Protein AF-A0A843G1B4-F1 (afdb_monomer)

Solvent-accessible surface area (backbone atoms only — not comparable to full-atom values): 6677 Å² total; p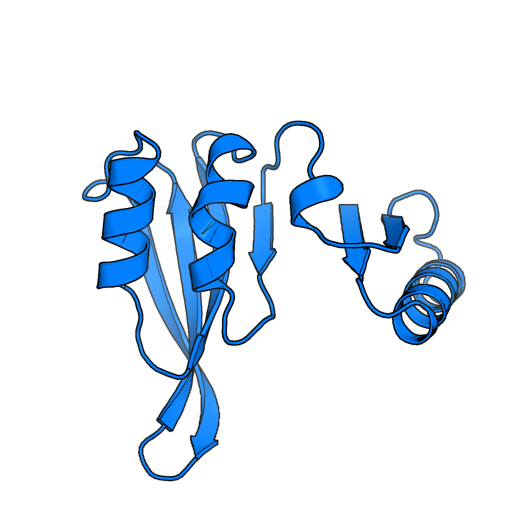er-residue (Å²): 85,84,46,66,28,64,49,64,69,60,32,53,50,51,53,52,49,29,52,78,69,73,39,47,95,54,45,52,75,44,73,34,56,55,83,80,62,72,75,72,76,36,64,63,48,79,33,87,39,64,67,30,74,79,47,42,77,63,48,55,83,25,48,40,76,65,12,36,39,40,41,22,25,70,39,91,51,68,67,60,51,34,50,48,31,44,77,70,72,43,59,44,84,67,35,50,73,48,80,43,81,76,47,83,69,51,92,99,35,34,31,26,37,36,40,34,38,40,85

pLDDT: mean 97.25, std 1.51, range [91.0, 98.69]

Mean predicted aligned error: 2.46 Å

Nearest PDB structures (foldseek):
  3ay0-assembly1_A  TM=8.823E-01  e=1.007E-07  Methanocaldococcus jannaschii
  2yx1-assembly3_A-2  TM=8.825E-01  e=1.572E-07  Methanocaldococcus jannaschii
  2zzm-assembly1_A  TM=8.564E-01  e=8.223E-07  Methanocaldococcus jannaschii
  5hek-assembly3_D  TM=5.920E-01  e=4.155E-03  Helicobacter pylori 26695
  5hek-assembly3_B  TM=4.260E-01  e=2.497E-03  Helicobacter pylori 26695

Radius of gyration: 15.15 Å; Cα contacts (8 Å, |Δi|>4): 211; chains: 1; bounding box: 33×31×40 Å

Secondary structure (DSSP, 8-state):
-EEEESSHHHHHHHHHHHHHTT-TTT-EEEES-HHHH--S-EEEEEE-STBGGGGHHHHGGGEEEEEEEEEEEES--HHHHHHHHHHTTS-TTT-EEEEEEEEEEETTEEEEEEEEE--

Structure (mmCIF, N/CA/C/O backbone):
data_AF-A0A843G1B4-F1
#
_entry.id   AF-A0A843G1B4-F1
#
loop_
_atom_site.group_PDB
_atom_site.id
_atom_site.type_symbol
_atom_site.label_atom_id
_atom_site.label_alt_id
_atom_site.label_comp_id
_atom_site.label_asym_id
_atom_site.label_entity_id
_atom_site.label_seq_id
_atom_site.pdbx_PDB_ins_code
_atom_site.Cartn_x
_atom_site.Cartn_y
_atom_site.Cartn_z
_atom_site.occupancy
_atom_site.B_iso_or_equiv
_atom_site.auth_seq_id
_atom_site.auth_comp_id
_atom_site.auth_asym_id
_atom_site.auth_atom_id
_atom_site.pdbx_PDB_model_num
ATOM 1 N N . VAL A 1 1 ? -9.501 6.691 9.335 1.00 96.38 1 VAL A N 1
ATOM 2 C CA . VAL A 1 1 ? -8.710 5.672 8.609 1.00 96.38 1 VAL A CA 1
ATOM 3 C C . VAL A 1 1 ? -9.698 4.671 8.073 1.00 96.38 1 VAL A C 1
ATOM 5 O O . VAL A 1 1 ? -10.479 4.178 8.870 1.00 96.38 1 VAL A O 1
ATOM 8 N N . HIS A 1 2 ? -9.706 4.442 6.766 1.00 98.12 2 HIS A N 1
ATOM 9 C CA . HIS A 1 2 ? -10.521 3.396 6.161 1.00 98.12 2 HIS A CA 1
ATOM 10 C C . HIS A 1 2 ? -9.632 2.157 6.000 1.00 98.12 2 HIS A C 1
ATOM 12 O O . HIS A 1 2 ? -8.601 2.237 5.333 1.00 98.12 2 HIS A O 1
ATOM 18 N N . ALA A 1 3 ? -9.957 1.075 6.703 1.00 98.25 3 ALA A N 1
ATOM 19 C CA . ALA A 1 3 ? -9.160 -0.142 6.771 1.00 98.25 3 ALA A CA 1
ATOM 20 C C . ALA A 1 3 ? -9.963 -1.309 6.186 1.00 98.25 3 ALA A C 1
ATOM 22 O O . ALA A 1 3 ? -10.986 -1.692 6.741 1.00 98.25 3 ALA A O 1
ATOM 23 N N . MET A 1 4 ? -9.493 -1.855 5.067 1.00 98.12 4 MET A N 1
ATOM 24 C CA . MET A 1 4 ? -10.181 -2.894 4.299 1.00 98.12 4 MET A CA 1
ATOM 25 C C . MET A 1 4 ? -9.416 -4.213 4.420 1.00 98.12 4 MET A C 1
ATOM 27 O O . MET A 1 4 ? -8.196 -4.232 4.254 1.00 98.12 4 MET A O 1
ATOM 31 N N . GLU A 1 5 ? -10.117 -5.303 4.719 1.00 98.19 5 GLU A N 1
ATOM 32 C CA . GLU A 1 5 ? -9.531 -6.638 4.870 1.00 98.19 5 GLU A CA 1
ATOM 33 C C . GLU A 1 5 ? -10.462 -7.696 4.265 1.00 98.19 5 GLU A C 1
ATOM 35 O O . GLU A 1 5 ? -11.614 -7.832 4.672 1.00 98.19 5 GLU A O 1
ATOM 40 N N . ILE A 1 6 ? -9.956 -8.467 3.301 1.00 97.88 6 ILE A N 1
ATOM 41 C CA . ILE A 1 6 ? -10.750 -9.457 2.562 1.00 97.88 6 ILE A CA 1
ATOM 42 C C . ILE A 1 6 ? -11.013 -10.723 3.383 1.00 97.88 6 ILE A C 1
ATOM 44 O O . ILE A 1 6 ? -12.034 -11.389 3.209 1.00 97.88 6 ILE A O 1
ATOM 48 N N . ASN A 1 7 ? -10.103 -11.077 4.293 1.00 98.25 7 ASN A N 1
ATOM 49 C CA . ASN A 1 7 ? -10.246 -12.245 5.142 1.00 98.25 7 ASN A CA 1
ATOM 50 C C . ASN A 1 7 ? -11.139 -11.925 6.358 1.00 98.25 7 ASN A C 1
ATOM 52 O O . ASN A 1 7 ? -10.747 -11.140 7.224 1.00 98.25 7 ASN A O 1
ATOM 56 N N . PRO A 1 8 ? -12.297 -12.589 6.518 1.00 98.00 8 PRO A N 1
ATOM 57 C CA . PRO A 1 8 ? -13.243 -12.255 7.582 1.00 98.00 8 PRO A CA 1
ATOM 58 C C . PRO A 1 8 ? -12.701 -12.508 8.993 1.00 98.00 8 PRO A C 1
ATOM 60 O O . PRO A 1 8 ? -13.064 -11.800 9.933 1.00 98.00 8 PRO A O 1
ATOM 63 N N . ILE A 1 9 ? -11.801 -13.482 9.159 1.00 98.56 9 ILE A N 1
ATOM 64 C CA . ILE A 1 9 ? -11.165 -13.757 10.451 1.00 98.56 9 ILE A CA 1
ATOM 65 C C . ILE A 1 9 ? -10.194 -12.620 10.797 1.00 98.56 9 ILE A C 1
ATOM 67 O O . ILE A 1 9 ? -10.258 -12.072 11.898 1.00 98.56 9 ILE A O 1
ATOM 71 N N . SER A 1 10 ? -9.336 -12.224 9.852 1.00 98.44 10 SER A N 1
ATOM 72 C CA . SER A 1 10 ? -8.431 -11.080 10.013 1.00 98.44 10 SER A CA 1
ATOM 73 C C . SER A 1 10 ? -9.196 -9.780 10.262 1.00 98.44 10 SER A C 1
ATOM 75 O O . SER A 1 10 ? -8.806 -9.011 11.139 1.00 98.44 10 SER A O 1
ATOM 77 N N . CYS A 1 11 ? -10.323 -9.561 9.578 1.00 98.44 11 CYS A N 1
ATOM 78 C CA . CYS A 1 11 ? -11.165 -8.388 9.802 1.00 98.44 11 CYS A CA 1
ATOM 79 C C . CYS A 1 11 ? -11.745 -8.369 11.228 1.00 98.44 11 CYS A C 1
ATOM 81 O O . CYS A 1 11 ? -11.770 -7.323 11.877 1.00 98.44 11 CYS A O 1
ATOM 83 N N . GLY A 1 12 ? -12.143 -9.526 11.768 1.00 98.44 12 GLY A N 1
ATOM 84 C CA . GLY A 1 12 ? -12.546 -9.634 13.173 1.00 98.44 12 GLY A CA 1
ATOM 85 C C . GLY A 1 12 ? -11.433 -9.201 14.138 1.00 98.44 12 GLY A C 1
ATOM 86 O O . GLY A 1 12 ? -11.685 -8.478 15.106 1.00 98.44 12 GLY A O 1
ATOM 87 N N . TYR A 1 13 ? -10.182 -9.575 13.852 1.00 98.69 13 TYR A N 1
ATOM 88 C CA . TYR A 1 13 ? -9.031 -9.110 14.628 1.00 98.69 13 TYR A CA 1
ATOM 89 C C . TYR A 1 13 ? -8.732 -7.622 14.427 1.00 98.69 13 TYR A C 1
ATOM 91 O O . TYR A 1 13 ? -8.363 -6.961 15.394 1.00 98.69 13 TYR A O 1
ATOM 99 N N . LEU A 1 14 ? -8.917 -7.074 13.225 1.00 98.50 14 LEU A N 1
ATOM 100 C CA . LEU A 1 14 ? -8.775 -5.642 12.949 1.00 98.50 14 LEU A CA 1
ATOM 101 C C . LEU A 1 14 ? -9.713 -4.808 13.833 1.00 98.50 14 LEU A C 1
ATOM 103 O O . LEU A 1 14 ? -9.250 -3.892 14.515 1.00 98.50 14 LEU A O 1
ATOM 107 N N . VAL A 1 15 ? -11.000 -5.166 13.881 1.00 98.44 15 VAL A N 1
ATOM 108 C CA . VAL A 1 15 ? -11.999 -4.490 14.728 1.00 98.44 15 VAL A CA 1
ATOM 109 C C . VAL A 1 15 ? -11.611 -4.593 16.202 1.00 98.44 15 VAL A C 1
ATOM 111 O O . VAL A 1 15 ? -11.492 -3.576 16.887 1.00 98.44 15 VAL A O 1
ATOM 114 N N . LYS A 1 16 ? -11.300 -5.806 16.676 1.00 98.50 16 LYS A N 1
ATOM 115 C CA . LYS A 1 16 ? -10.874 -6.035 18.064 1.00 98.50 16 LYS A CA 1
ATOM 116 C C . LYS A 1 16 ? -9.617 -5.240 18.425 1.00 98.50 16 LYS A C 1
ATOM 118 O O . LYS A 1 16 ? -9.510 -4.707 19.526 1.00 98.50 16 LYS A O 1
ATOM 123 N N . ASN A 1 17 ? -8.657 -5.138 17.512 1.00 98.62 17 ASN A N 1
ATOM 124 C CA . ASN A 1 17 ? -7.440 -4.364 17.732 1.00 98.62 17 ASN A CA 1
ATOM 125 C C . ASN A 1 17 ? -7.740 -2.865 17.819 1.00 98.62 17 ASN A C 1
ATOM 127 O O . ASN A 1 17 ? -7.157 -2.189 18.667 1.00 98.62 17 ASN A O 1
ATOM 131 N N . ALA A 1 18 ? -8.652 -2.341 16.997 1.00 98.50 18 ALA A N 1
ATOM 132 C CA . ALA A 1 18 ? -9.069 -0.943 17.080 1.00 98.50 18 ALA A CA 1
ATOM 133 C C . ALA A 1 18 ? -9.738 -0.624 18.430 1.00 98.50 18 ALA A C 1
ATOM 135 O O . ALA A 1 18 ? -9.461 0.424 19.018 1.00 98.50 18 ALA A O 1
ATOM 136 N N . GLU A 1 19 ? -10.558 -1.540 18.952 1.00 98.31 19 GLU A N 1
ATOM 137 C CA . GLU A 1 19 ? -11.171 -1.432 20.282 1.00 98.31 19 GLU A CA 1
ATOM 138 C C . GLU A 1 19 ? -10.127 -1.464 21.403 1.00 98.31 19 GLU A C 1
ATOM 140 O O . GLU A 1 19 ? -10.094 -0.562 22.239 1.00 98.31 19 GLU A O 1
ATOM 145 N N . LEU A 1 20 ? -9.233 -2.459 21.395 1.00 98.56 20 LEU A N 1
ATOM 146 C CA . LEU A 1 20 ? -8.191 -2.617 22.417 1.00 98.56 20 LEU A CA 1
ATOM 147 C C . LEU A 1 20 ? -7.221 -1.429 22.468 1.00 98.56 20 LEU A C 1
ATOM 149 O O . LEU A 1 20 ? -6.687 -1.124 23.532 1.00 98.56 20 LEU A O 1
ATOM 153 N N . ASN A 1 21 ? -7.007 -0.750 21.339 1.00 98.50 21 ASN A N 1
ATOM 154 C CA . ASN A 1 21 ? -6.176 0.453 21.261 1.00 98.50 21 ASN A CA 1
ATOM 155 C C . ASN A 1 21 ? -6.961 1.760 21.486 1.00 98.50 21 ASN A C 1
ATOM 157 O O . ASN A 1 21 ? -6.368 2.836 21.431 1.00 98.50 21 ASN A O 1
ATOM 161 N N . GLY A 1 22 ? -8.278 1.706 21.719 1.00 98.19 22 GLY A N 1
ATOM 162 C CA . GLY A 1 22 ? -9.102 2.896 21.960 1.00 98.19 22 GLY A CA 1
ATOM 163 C C . GLY A 1 22 ? -9.251 3.822 20.746 1.00 98.19 22 GLY A C 1
ATOM 164 O O . GLY A 1 22 ? -9.462 5.022 20.908 1.00 98.19 22 GLY A O 1
ATOM 165 N N . VAL A 1 23 ? -9.127 3.289 19.525 1.00 98.38 23 VAL A N 1
ATOM 166 C CA . VAL A 1 23 ? -9.181 4.057 18.263 1.00 98.38 23 VAL A CA 1
ATOM 167 C C . VAL A 1 23 ? -10.364 3.682 17.369 1.00 98.38 23 VAL A C 1
ATOM 169 O O . VAL A 1 23 ? -10.430 4.134 16.227 1.00 98.38 23 VAL A O 1
ATOM 172 N N . SER A 1 24 ? -11.318 2.899 17.873 1.00 97.50 24 SER A N 1
ATOM 173 C CA . SER A 1 24 ? -12.505 2.455 17.125 1.00 97.50 24 SER A CA 1
ATOM 174 C C . SER A 1 24 ? -13.319 3.607 16.521 1.00 97.50 24 SER A C 1
ATOM 176 O O . SER A 1 24 ? -13.851 3.470 15.430 1.00 97.50 24 SER A O 1
ATOM 178 N N . CYS A 1 25 ? -13.346 4.788 17.147 1.00 97.44 25 CYS A N 1
ATOM 179 C CA . CYS A 1 25 ? -14.017 5.970 16.590 1.00 97.44 25 CYS A CA 1
ATOM 180 C C . CYS A 1 25 ? -13.274 6.640 15.415 1.00 97.44 25 CYS A C 1
ATOM 182 O O . CYS A 1 25 ? -13.800 7.567 14.802 1.00 97.44 25 CYS A O 1
ATOM 184 N N . ARG A 1 26 ? -12.039 6.219 15.114 1.00 97.62 26 ARG A N 1
ATOM 185 C CA . ARG A 1 26 ? -11.177 6.787 14.059 1.00 97.62 26 ARG A CA 1
ATOM 186 C C . ARG A 1 26 ? -10.851 5.786 12.950 1.00 97.62 26 AR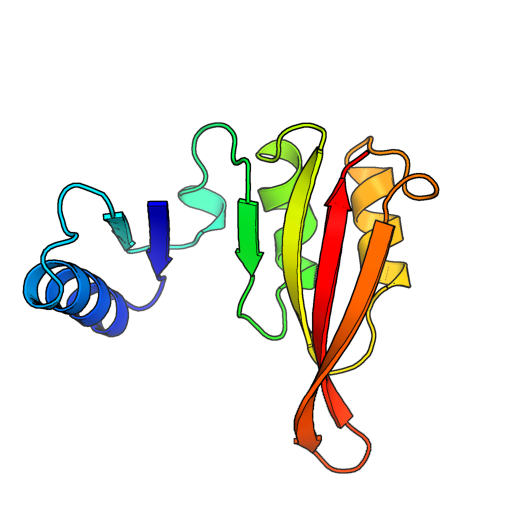G A C 1
ATOM 188 O O . ARG A 1 26 ? -10.240 6.181 11.948 1.00 97.62 26 ARG A O 1
ATOM 195 N N . VAL A 1 27 ? -11.222 4.521 13.129 1.00 97.88 27 VAL A N 1
ATOM 196 C CA . VAL A 1 27 ? -10.989 3.426 12.186 1.00 97.88 27 VAL A CA 1
ATOM 197 C C . VAL A 1 27 ? -12.343 2.926 11.692 1.00 97.88 27 VAL A C 1
ATOM 199 O O . VAL A 1 27 ? -13.103 2.352 12.460 1.00 97.88 27 VAL A O 1
ATOM 202 N N . ASP A 1 28 ? -12.624 3.159 10.414 1.00 97.25 28 ASP A N 1
ATOM 203 C CA . ASP A 1 28 ? -13.725 2.532 9.684 1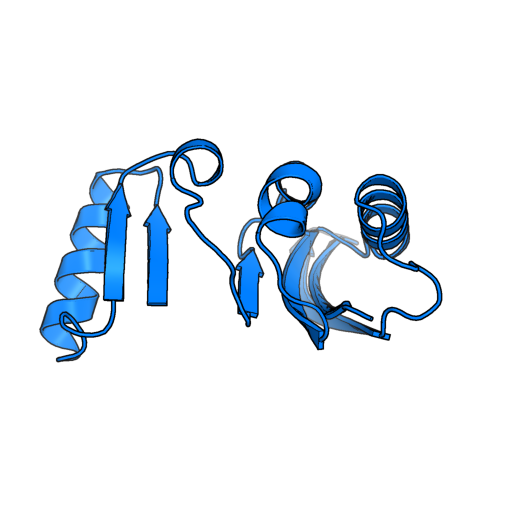.00 97.25 28 ASP A CA 1
ATOM 204 C C . ASP A 1 28 ? -13.176 1.227 9.100 1.00 97.25 28 ASP A C 1
ATOM 206 O O . ASP A 1 28 ? -12.328 1.273 8.206 1.00 97.25 28 ASP A O 1
ATOM 210 N N . ALA A 1 29 ? -13.533 0.089 9.697 1.00 97.75 29 ALA A N 1
ATOM 211 C CA . ALA A 1 29 ? -13.038 -1.226 9.299 1.00 97.75 29 ALA A CA 1
ATOM 212 C C . ALA A 1 29 ? -14.098 -1.948 8.459 1.00 97.75 29 ALA A C 1
ATOM 214 O O . ALA A 1 29 ? -15.199 -2.196 8.950 1.00 97.75 29 ALA A O 1
ATOM 215 N N . GLU A 1 30 ? -13.752 -2.321 7.229 1.00 97.94 30 GLU A N 1
ATOM 216 C CA . GLU A 1 30 ? -14.656 -2.992 6.294 1.00 97.94 30 GLU A CA 1
ATOM 217 C C . GLU A 1 30 ? -14.097 -4.349 5.853 1.00 97.94 30 GLU A C 1
ATOM 219 O O . GLU A 1 30 ? -12.920 -4.488 5.510 1.00 97.94 30 GLU A O 1
ATOM 224 N N . CYS A 1 31 ? -14.961 -5.366 5.878 1.00 98.38 31 CYS A N 1
ATOM 225 C CA . CYS A 1 31 ? -14.621 -6.723 5.467 1.00 98.38 31 CYS A CA 1
ATOM 226 C C . CYS A 1 31 ? -14.987 -6.923 3.996 1.00 98.38 31 CYS A C 1
ATOM 228 O O . CYS A 1 31 ? -16.171 -6.954 3.662 1.00 98.38 31 CYS A O 1
ATOM 230 N N . GLY A 1 32 ? -13.996 -7.112 3.130 1.00 98.00 32 GLY A N 1
ATOM 231 C CA . GLY A 1 32 ? -14.219 -7.319 1.702 1.00 98.00 32 GLY A CA 1
ATOM 232 C C . GLY A 1 32 ? -13.019 -6.943 0.845 1.00 98.00 32 GLY A C 1
ATOM 233 O O . GLY A 1 32 ? -11.944 -6.612 1.348 1.00 98.00 32 GLY A O 1
ATOM 234 N N . ASP A 1 33 ? -13.210 -7.035 -0.466 1.00 97.50 33 ASP A N 1
ATOM 235 C CA . ASP A 1 33 ? -12.201 -6.641 -1.440 1.00 97.50 33 ASP A CA 1
ATOM 236 C C . ASP A 1 33 ? -12.033 -5.119 -1.439 1.00 97.50 33 ASP A C 1
ATOM 238 O O . ASP A 1 33 ? -13.016 -4.386 -1.526 1.00 97.50 33 ASP A O 1
ATOM 242 N N . CYS A 1 34 ? -10.797 -4.622 -1.358 1.00 96.81 34 CYS A N 1
ATOM 243 C CA . CYS A 1 34 ? -10.568 -3.181 -1.353 1.00 96.81 34 CYS A CA 1
ATOM 244 C C . CYS A 1 34 ? -11.127 -2.509 -2.615 1.00 96.81 34 CYS A C 1
ATOM 246 O O . CYS A 1 34 ? -11.655 -1.408 -2.515 1.00 96.81 34 CYS A O 1
ATOM 248 N N . ARG A 1 35 ? -11.105 -3.184 -3.769 1.00 96.06 35 ARG A N 1
ATOM 249 C CA . ARG A 1 35 ? -11.577 -2.644 -5.055 1.00 96.06 35 ARG A CA 1
ATOM 250 C C . ARG A 1 35 ? -13.066 -2.295 -5.047 1.00 96.06 35 ARG A C 1
ATOM 252 O O . ARG A 1 35 ? -13.467 -1.326 -5.679 1.00 96.06 35 ARG A O 1
ATOM 259 N N . ASP A 1 36 ? -13.858 -3.031 -4.271 1.00 97.56 36 ASP A N 1
ATOM 260 C CA . ASP A 1 36 ? -15.299 -2.798 -4.125 1.00 97.56 36 ASP A CA 1
ATOM 261 C C . ASP A 1 36 ? -15.631 -1.810 -2.994 1.00 97.56 36 ASP A C 1
ATOM 263 O O . ASP A 1 36 ? -16.719 -1.233 -2.958 1.00 97.56 36 ASP A O 1
ATOM 267 N N . LEU A 1 37 ? -14.707 -1.631 -2.046 1.00 97.88 37 LEU A N 1
ATOM 268 C CA . LEU A 1 37 ? -14.921 -0.857 -0.821 1.00 97.88 37 LEU A CA 1
ATOM 269 C C . LEU A 1 37 ? -14.384 0.576 -0.908 1.00 97.88 37 LEU A C 1
ATOM 271 O O . LEU A 1 37 ? -14.790 1.436 -0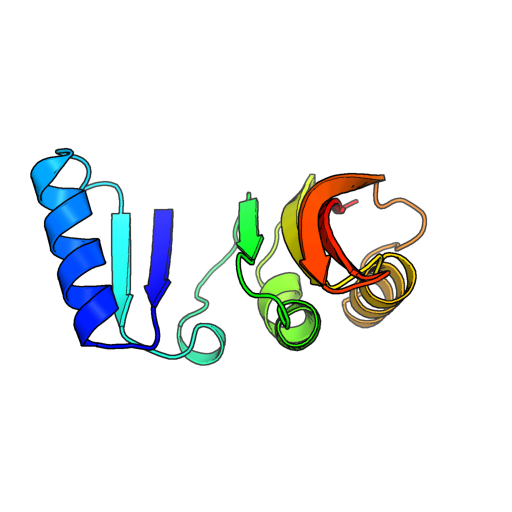.122 1.00 97.88 37 LEU A O 1
ATOM 275 N N . LEU A 1 38 ? -13.480 0.864 -1.849 1.00 97.50 38 LEU A N 1
ATOM 276 C CA . LEU A 1 38 ? -12.932 2.204 -2.051 1.00 97.50 38 LEU A CA 1
ATOM 277 C C . LEU A 1 38 ? -14.054 3.237 -2.223 1.00 97.50 38 LEU A C 1
ATOM 279 O O . LEU A 1 38 ? -14.841 3.219 -3.167 1.00 97.50 38 LEU A O 1
ATOM 283 N N . LYS A 1 39 ? -14.100 4.195 -1.296 1.00 94.94 39 LYS A N 1
ATOM 284 C CA . LYS A 1 39 ? -15.112 5.253 -1.270 1.00 94.94 39 LYS A CA 1
ATOM 285 C C . LYS A 1 39 ? -14.479 6.589 -0.900 1.00 94.94 39 LYS A C 1
ATOM 287 O O . LYS A 1 39 ? -13.839 6.737 0.142 1.00 94.94 39 LYS A O 1
ATOM 292 N N . GLY A 1 40 ? -14.674 7.582 -1.764 1.00 93.75 40 GLY A N 1
ATOM 293 C CA . GLY A 1 40 ? -14.173 8.944 -1.566 1.00 93.75 40 GLY A CA 1
ATOM 294 C C . GLY A 1 40 ? -12.711 9.141 -1.973 1.00 93.75 40 GLY A C 1
ATOM 295 O O . GLY A 1 40 ? -12.196 8.422 -2.824 1.00 93.75 40 GLY A O 1
ATOM 296 N N . LYS A 1 41 ? -12.074 10.169 -1.397 1.00 97.19 41 LYS A N 1
ATOM 297 C CA . LYS A 1 41 ? -10.709 10.596 -1.726 1.00 97.19 41 LYS A CA 1
ATOM 298 C C . LYS A 1 41 ? -9.767 10.488 -0.523 1.00 97.19 41 LYS A C 1
ATOM 300 O O . LYS A 1 41 ? -10.108 10.983 0.551 1.00 97.19 41 LYS A O 1
ATOM 305 N N . TYR A 1 42 ? -8.573 9.933 -0.715 1.00 98.25 42 TYR A N 1
ATOM 306 C CA . TYR A 1 42 ? -7.573 9.691 0.325 1.00 98.25 42 TYR A CA 1
ATOM 307 C C . TYR A 1 42 ? -6.348 10.596 0.178 1.00 98.25 42 TYR A C 1
ATOM 309 O O . TYR A 1 42 ? -5.853 10.844 -0.920 1.00 98.25 42 TYR A O 1
ATOM 317 N N . ASP A 1 43 ? -5.844 11.066 1.317 1.00 98.44 43 ASP A N 1
ATOM 318 C 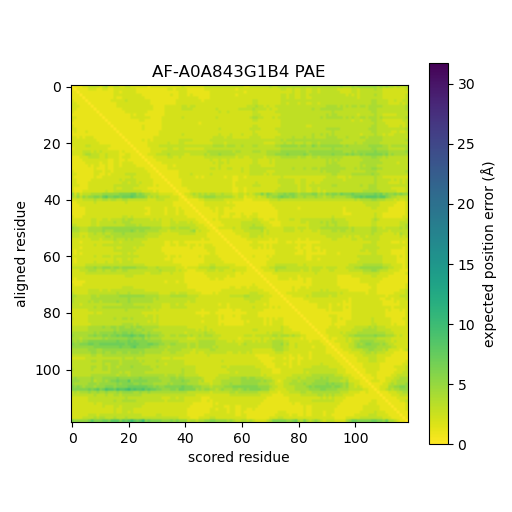CA . ASP A 1 43 ? -4.579 11.803 1.415 1.00 98.44 43 ASP A CA 1
ATOM 319 C C . ASP A 1 43 ? -3.370 10.852 1.488 1.00 98.44 43 ASP A C 1
ATOM 321 O O . ASP A 1 43 ? -2.249 11.220 1.145 1.00 98.44 43 ASP A O 1
ATOM 325 N N . ARG A 1 44 ? -3.588 9.617 1.961 1.00 98.69 44 ARG A N 1
ATOM 326 C CA . ARG A 1 44 ? -2.549 8.596 2.119 1.00 98.69 44 ARG A CA 1
ATOM 327 C C . ARG A 1 44 ? -3.126 7.191 1.977 1.00 98.69 44 ARG A C 1
ATOM 329 O O . ARG A 1 44 ? -4.148 6.901 2.599 1.00 98.69 44 ARG A O 1
ATOM 336 N N . ALA A 1 45 ? -2.435 6.321 1.247 1.00 98.44 45 ALA A N 1
ATOM 337 C CA . ALA A 1 45 ? -2.783 4.912 1.089 1.00 98.44 45 ALA A CA 1
ATOM 338 C C . ALA A 1 45 ? -1.618 3.996 1.492 1.00 98.44 45 ALA A C 1
ATOM 340 O O . ALA A 1 45 ? -0.462 4.254 1.160 1.00 98.44 45 ALA A O 1
ATOM 341 N N . PHE A 1 46 ? -1.935 2.908 2.197 1.00 98.50 46 PHE A N 1
ATOM 342 C CA . PHE A 1 46 ? -0.990 1.842 2.528 1.00 98.50 46 PHE A CA 1
ATOM 343 C C . PHE A 1 46 ? -1.368 0.589 1.753 1.00 98.50 46 PHE A C 1
ATOM 345 O O . PHE A 1 46 ? -2.411 -0.005 2.011 1.00 98.50 46 PHE A O 1
ATOM 352 N N . MET A 1 47 ? -0.512 0.172 0.827 1.00 97.88 47 MET A N 1
ATOM 353 C CA . MET A 1 47 ? -0.743 -1.000 -0.007 1.00 97.88 47 MET A CA 1
ATOM 354 C C . MET A 1 47 ? 0.224 -2.105 0.416 1.00 97.88 47 MET A C 1
ATOM 356 O O . MET A 1 47 ? 1.191 -2.420 -0.270 1.00 97.88 47 MET A O 1
ATOM 360 N N . GLY A 1 48 ? -0.021 -2.666 1.603 1.00 96.75 48 GLY A N 1
ATOM 361 C CA . GLY A 1 48 ? 0.862 -3.619 2.290 1.00 96.75 48 GLY A CA 1
ATOM 362 C C . GLY A 1 48 ? 0.880 -5.045 1.723 1.00 96.75 48 GLY A C 1
ATOM 363 O O . GLY A 1 48 ? 1.246 -5.970 2.447 1.00 96.75 48 GLY A O 1
ATOM 364 N N . HIS A 1 49 ? 0.475 -5.237 0.468 1.00 96.19 49 HIS A N 1
ATOM 365 C CA . HIS A 1 49 ? 0.416 -6.531 -0.212 1.00 96.19 49 HIS A CA 1
ATOM 366 C C . HIS A 1 49 ? 1.533 -6.641 -1.254 1.00 96.19 49 HIS A C 1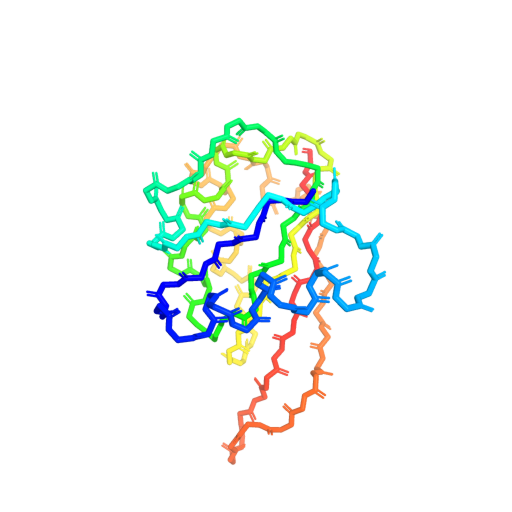
ATOM 368 O O . HIS A 1 49 ? 1.857 -5.651 -1.892 1.00 96.19 49 HIS A O 1
ATOM 374 N N . PHE A 1 50 ? 2.109 -7.828 -1.466 1.00 94.94 50 PHE A N 1
ATOM 375 C CA . PHE A 1 50 ? 3.214 -8.003 -2.426 1.00 94.94 50 PHE A CA 1
ATOM 376 C C . PHE A 1 50 ? 2.815 -7.810 -3.890 1.00 94.94 50 PHE A C 1
ATOM 378 O O . PHE A 1 50 ? 3.670 -7.498 -4.712 1.00 94.94 50 PHE A O 1
ATOM 385 N N . GLU A 1 51 ? 1.534 -7.992 -4.196 1.00 92.50 51 GLU A N 1
ATOM 386 C CA . GLU A 1 51 ? 0.941 -7.778 -5.523 1.00 92.50 51 GLU A CA 1
ATOM 387 C C . GLU A 1 51 ? 0.168 -6.452 -5.563 1.00 92.50 51 GLU A C 1
ATOM 389 O O . GLU A 1 51 ? -0.811 -6.302 -6.283 1.00 92.50 51 GLU A O 1
ATOM 394 N N . SER A 1 52 ? 0.565 -5.477 -4.739 1.00 94.75 52 SER A N 1
ATOM 395 C CA . SER A 1 52 ? -0.134 -4.191 -4.671 1.00 94.75 52 SER A CA 1
ATOM 396 C C . SER A 1 52 ? -0.134 -3.428 -5.996 1.00 94.75 52 SER A C 1
ATOM 398 O O . SER A 1 52 ? -1.035 -2.619 -6.213 1.00 94.75 52 SER A O 1
ATOM 400 N N . GLN A 1 53 ? 0.817 -3.705 -6.900 1.00 95.19 53 GLN A N 1
ATOM 401 C CA . GLN A 1 53 ? 0.822 -3.095 -8.229 1.00 95.19 53 GLN A CA 1
ATOM 402 C C . GLN A 1 53 ? -0.475 -3.353 -9.012 1.00 95.19 53 GLN A C 1
ATOM 404 O O . GLN A 1 53 ? -0.894 -2.487 -9.774 1.00 95.19 53 GLN A O 1
ATOM 409 N N . ASP A 1 54 ? -1.147 -4.483 -8.772 1.00 96.12 54 ASP A N 1
ATOM 410 C CA . ASP A 1 54 ? -2.374 -4.858 -9.483 1.00 96.12 54 ASP A CA 1
ATOM 411 C C . ASP A 1 54 ? -3.584 -4.027 -9.027 1.00 96.12 54 ASP A C 1
ATOM 413 O O . ASP A 1 54 ? -4.593 -3.971 -9.719 1.00 96.12 54 ASP A O 1
ATOM 417 N N . MET A 1 55 ? -3.474 -3.363 -7.871 1.00 97.06 55 MET A N 1
ATOM 418 C CA . MET A 1 55 ? -4.516 -2.518 -7.276 1.00 97.06 55 MET A CA 1
ATOM 419 C C . MET A 1 55 ? -4.273 -1.023 -7.530 1.00 97.06 55 MET A C 1
ATOM 421 O O . MET A 1 55 ? -5.073 -0.190 -7.103 1.00 97.06 55 MET A O 1
ATOM 425 N N . LEU A 1 56 ? -3.159 -0.652 -8.179 1.00 97.94 56 LEU A N 1
ATOM 426 C CA . LEU A 1 56 ? -2.851 0.746 -8.508 1.00 97.94 56 LEU A CA 1
ATOM 427 C C . LEU A 1 56 ? -3.956 1.411 -9.350 1.00 97.94 56 LEU A C 1
ATOM 429 O O . LEU A 1 56 ? -4.359 2.517 -8.981 1.00 97.94 56 LEU A O 1
ATOM 433 N N . PRO A 1 57 ? -4.499 0.767 -10.408 1.00 97.38 57 PRO A N 1
ATOM 434 C CA . PRO A 1 57 ? -5.572 1.361 -11.206 1.00 97.38 57 PRO A CA 1
ATOM 435 C C . PRO A 1 57 ? -6.840 1.655 -10.397 1.00 97.38 57 PRO A C 1
ATOM 437 O O . PRO A 1 57 ? -7.553 2.604 -10.708 1.00 97.38 57 PRO A O 1
ATOM 440 N N . ASP A 1 58 ? -7.105 0.876 -9.345 1.00 97.88 58 ASP A N 1
ATOM 441 C CA . ASP A 1 58 ? -8.277 1.055 -8.491 1.00 97.88 58 ASP A CA 1
ATOM 442 C C . ASP A 1 58 ? -8.069 2.178 -7.463 1.00 97.88 58 ASP A C 1
ATOM 444 O O . ASP A 1 58 ? -8.957 2.998 -7.255 1.00 97.88 58 ASP A O 1
ATOM 448 N N . ILE A 1 59 ? -6.894 2.271 -6.824 1.00 98.00 59 ILE A N 1
ATOM 449 C CA . ILE A 1 59 ? -6.646 3.276 -5.771 1.00 98.00 59 ILE A CA 1
ATOM 450 C C . ILE A 1 59 ? -6.334 4.671 -6.320 1.00 98.00 59 ILE A C 1
ATOM 452 O O . ILE A 1 59 ? -6.720 5.663 -5.699 1.00 98.00 59 ILE A O 1
ATOM 456 N N . LEU A 1 60 ? -5.644 4.791 -7.459 1.00 97.94 60 LEU A N 1
ATOM 457 C CA . LEU A 1 60 ? -5.201 6.086 -7.994 1.00 97.94 60 LEU A CA 1
ATOM 458 C C . LEU A 1 60 ? -6.367 7.062 -8.262 1.00 97.94 60 LEU A C 1
ATOM 460 O O . LEU A 1 60 ? -6.274 8.216 -7.828 1.00 97.94 60 LEU A O 1
ATOM 464 N N . PRO A 1 61 ? -7.515 6.632 -8.827 1.00 97.12 61 PRO A N 1
ATOM 465 C CA . PRO A 1 61 ? -8.718 7.460 -8.934 1.00 97.12 61 PRO A CA 1
ATOM 466 C C . PRO A 1 61 ? -9.271 7.941 -7.592 1.00 97.12 61 PRO A C 1
ATOM 468 O O . PRO A 1 61 ? -10.012 8.924 -7.553 1.00 97.12 61 PRO A O 1
ATOM 471 N N . HIS A 1 62 ? -8.910 7.301 -6.483 1.00 97.81 62 HIS A N 1
ATOM 472 C CA . HIS A 1 62 ? -9.305 7.686 -5.133 1.00 97.81 62 HIS A CA 1
ATOM 473 C C . HIS A 1 62 ? -8.250 8.534 -4.419 1.00 97.81 62 HIS A C 1
ATOM 475 O O . HIS A 1 62 ? -8.504 9.009 -3.318 1.00 97.81 62 HIS A O 1
ATOM 481 N N . MET A 1 63 ? -7.093 8.809 -5.011 1.00 98.00 63 MET A N 1
ATOM 482 C CA . MET A 1 63 ? -6.092 9.665 -4.377 1.00 98.00 63 MET A CA 1
ATOM 483 C C . MET A 1 63 ? -6.326 11.149 -4.686 1.00 98.00 63 MET A C 1
ATOM 485 O O . MET A 1 63 ? -6.942 11.523 -5.696 1.00 98.00 63 MET A O 1
ATOM 489 N N . LYS A 1 64 ? -5.887 12.008 -3.763 1.00 96.81 64 LYS A N 1
ATOM 490 C CA . LYS A 1 64 ? -5.804 13.460 -3.965 1.00 96.81 64 LYS A CA 1
ATOM 491 C C . LYS A 1 64 ? -4.451 13.840 -4.564 1.00 96.81 64 LYS A C 1
ATOM 493 O O . LYS A 1 64 ? -3.472 13.119 -4.384 1.00 96.81 64 LYS A O 1
ATOM 498 N N . GLN A 1 65 ? -4.409 15.006 -5.201 1.00 93.69 65 GLN A N 1
ATOM 499 C CA . GLN A 1 65 ? -3.164 15.672 -5.582 1.00 93.69 65 GLN A CA 1
ATOM 500 C C . GLN A 1 65 ? -2.275 15.882 -4.344 1.00 93.69 65 GLN A C 1
ATOM 502 O O . GLN A 1 65 ? -2.79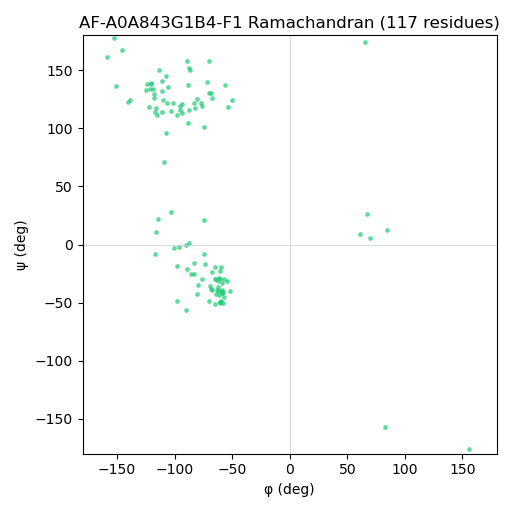8 16.218 -3.275 1.00 93.69 65 GLN A O 1
ATOM 507 N N . GLY A 1 66 ? -0.966 15.637 -4.451 1.00 96.44 66 GLY A N 1
ATOM 508 C CA . GLY A 1 66 ? -0.053 15.650 -3.296 1.00 96.44 66 GLY A CA 1
ATOM 509 C C . GLY A 1 66 ? -0.245 14.487 -2.310 1.00 96.44 66 GLY A C 1
ATOM 510 O O . GLY A 1 66 ? 0.362 14.472 -1.236 1.00 96.44 66 GLY A O 1
ATOM 511 N N . GLY A 1 67 ? -1.121 13.528 -2.627 1.00 97.88 67 GLY A N 1
ATOM 512 C CA . GLY A 1 67 ? -1.365 12.345 -1.811 1.00 97.88 67 GLY A CA 1
ATOM 513 C C . GLY A 1 67 ? -0.181 11.379 -1.823 1.00 97.88 67 GLY A C 1
ATOM 514 O O . GLY A 1 67 ? 0.636 11.392 -2.739 1.00 97.88 67 GLY A O 1
ATOM 515 N N . ILE A 1 68 ? -0.093 10.525 -0.800 1.00 98.62 68 ILE A N 1
ATOM 516 C CA . ILE A 1 68 ? 1.059 9.627 -0.623 1.00 98.62 68 ILE A CA 1
ATOM 517 C C . ILE A 1 68 ? 0.631 8.162 -0.679 1.00 98.62 68 ILE A C 1
ATOM 519 O O . ILE A 1 68 ? -0.225 7.738 0.099 1.00 98.62 68 ILE A O 1
ATOM 523 N N . LEU A 1 69 ? 1.257 7.368 -1.546 1.00 98.56 69 LEU A N 1
ATOM 524 C CA . LEU A 1 69 ? 1.092 5.916 -1.572 1.00 98.56 69 LEU A CA 1
ATOM 525 C C . LEU A 1 69 ? 2.331 5.230 -0.999 1.00 98.56 69 LEU A C 1
ATOM 527 O O . LEU A 1 69 ? 3.457 5.572 -1.345 1.00 98.56 69 LEU A O 1
ATOM 531 N N . HIS A 1 70 ? 2.107 4.226 -0.157 1.00 98.69 70 HIS A N 1
ATOM 532 C CA . HIS A 1 70 ? 3.134 3.298 0.312 1.00 98.69 70 HIS A CA 1
ATOM 533 C C . HIS A 1 70 ? 2.911 1.948 -0.368 1.00 98.69 70 HIS A C 1
ATOM 535 O O . HIS A 1 70 ? 2.069 1.159 0.073 1.00 98.69 70 HIS A O 1
ATOM 541 N N . VAL A 1 71 ? 3.625 1.701 -1.464 1.00 98.62 71 VAL A N 1
ATOM 542 C CA . VAL A 1 71 ? 3.400 0.551 -2.350 1.00 98.62 71 VAL A CA 1
ATOM 543 C C . VAL A 1 71 ? 4.381 -0.559 -1.995 1.00 98.62 71 VAL A C 1
ATOM 545 O O . VAL A 1 71 ? 5.585 -0.400 -2.183 1.00 98.62 71 VAL A O 1
ATOM 548 N N . HIS A 1 72 ? 3.899 -1.674 -1.442 1.00 98.50 72 HIS A N 1
ATOM 549 C CA . HIS A 1 72 ? 4.759 -2.813 -1.123 1.00 98.50 72 HIS A CA 1
ATOM 550 C C . HIS A 1 72 ? 4.867 -3.760 -2.318 1.00 98.50 72 HIS A C 1
ATOM 552 O O . HIS A 1 72 ? 3.872 -4.102 -2.941 1.00 98.50 72 HIS A O 1
ATOM 558 N N . SER A 1 73 ? 6.059 -4.258 -2.608 1.00 98.31 73 SER A N 1
ATOM 559 C CA . SER A 1 73 ? 6.278 -5.174 -3.727 1.00 98.31 73 SER A CA 1
ATOM 560 C C . SER A 1 73 ? 7.354 -6.193 -3.397 1.00 98.31 73 SER A C 1
ATOM 562 O O . SER A 1 73 ? 8.103 -6.066 -2.417 1.00 98.31 73 SER A O 1
ATOM 564 N N . ILE A 1 74 ? 7.440 -7.226 -4.232 1.00 97.81 74 ILE A N 1
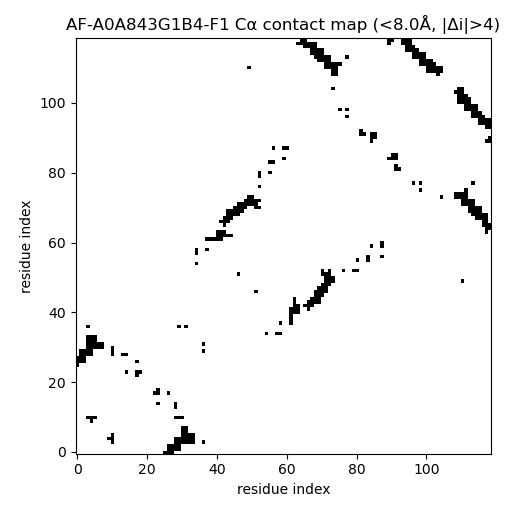ATOM 565 C CA . ILE A 1 74 ? 8.669 -8.002 -4.324 1.00 97.81 74 ILE A CA 1
ATOM 566 C C . ILE A 1 74 ? 9.491 -7.414 -5.465 1.00 97.81 74 ILE A C 1
ATOM 568 O O . ILE A 1 74 ? 9.046 -7.415 -6.609 1.00 97.81 74 ILE A O 1
ATOM 572 N N . ASP A 1 75 ? 10.697 -6.973 -5.128 1.00 96.62 75 ASP A N 1
ATOM 573 C CA . ASP A 1 75 ? 11.632 -6.275 -6.003 1.00 96.62 75 ASP A CA 1
ATOM 574 C C . ASP A 1 75 ? 11.124 -4.891 -6.453 1.00 96.62 75 ASP A C 1
ATOM 576 O O . ASP A 1 75 ? 10.046 -4.437 -6.062 1.00 96.62 75 ASP A O 1
ATOM 580 N N . ASP A 1 76 ? 11.975 -4.147 -7.156 1.00 96.88 76 ASP A N 1
ATOM 581 C CA . ASP A 1 76 ? 11.707 -2.751 -7.511 1.00 96.88 76 ASP A CA 1
ATOM 582 C C . ASP A 1 76 ? 10.720 -2.685 -8.683 1.00 96.88 76 ASP A C 1
ATOM 584 O O . ASP A 1 76 ? 10.990 -3.220 -9.760 1.00 96.88 76 ASP A O 1
ATOM 588 N N . ILE A 1 77 ? 9.586 -2.017 -8.463 1.00 97.00 77 ILE A N 1
ATOM 589 C CA . ILE A 1 77 ? 8.500 -1.851 -9.438 1.00 97.00 77 ILE A CA 1
ATOM 590 C C . ILE A 1 77 ? 8.310 -0.390 -9.876 1.00 97.00 77 ILE A C 1
ATOM 592 O O . ILE A 1 77 ? 7.237 -0.019 -10.346 1.00 97.00 77 ILE A O 1
ATOM 596 N N . THR A 1 78 ? 9.328 0.464 -9.731 1.00 97.94 78 THR A N 1
ATOM 597 C CA . THR A 1 78 ? 9.235 1.909 -10.021 1.00 97.94 78 THR A CA 1
ATOM 598 C C . THR A 1 78 ? 8.679 2.203 -11.418 1.00 97.94 78 THR A C 1
ATOM 600 O O . THR A 1 78 ? 7.853 3.098 -11.577 1.00 97.94 78 THR A O 1
ATOM 603 N N . GLN A 1 79 ? 9.079 1.430 -12.432 1.00 97.62 79 GLN A N 1
ATOM 604 C CA . GLN A 1 79 ? 8.575 1.607 -13.801 1.00 97.62 79 GLN A CA 1
ATOM 605 C C . GLN A 1 79 ? 7.091 1.238 -13.931 1.00 97.62 79 GLN A C 1
ATOM 607 O O . GLN A 1 79 ? 6.346 1.946 -14.601 1.00 97.62 79 GLN A O 1
ATOM 612 N N . THR A 1 80 ? 6.642 0.186 -13.243 1.00 97.75 80 THR A N 1
ATOM 613 C CA . THR A 1 80 ? 5.223 -0.196 -13.186 1.00 97.75 80 THR A CA 1
ATOM 614 C C . THR A 1 80 ? 4.389 0.884 -12.503 1.00 97.75 80 THR A C 1
ATOM 616 O O . THR A 1 80 ? 3.322 1.235 -12.996 1.00 97.75 80 THR A O 1
ATOM 619 N N . ILE A 1 81 ? 4.894 1.460 -11.405 1.00 98.00 81 ILE A N 1
ATOM 620 C CA . ILE A 1 81 ? 4.235 2.578 -10.716 1.00 98.00 81 ILE A CA 1
ATOM 621 C C . ILE A 1 81 ? 4.106 3.775 -11.662 1.00 98.00 81 ILE A C 1
ATOM 623 O O . ILE A 1 81 ? 3.012 4.307 -11.812 1.00 98.00 81 ILE A O 1
ATOM 627 N N . ARG A 1 82 ? 5.189 4.176 -12.342 1.00 97.94 82 ARG A N 1
ATOM 628 C CA . ARG A 1 82 ? 5.155 5.289 -13.306 1.00 97.94 82 ARG A CA 1
ATOM 629 C C . ARG A 1 82 ? 4.161 5.052 -14.442 1.00 97.94 82 ARG A C 1
ATOM 631 O O . ARG A 1 82 ? 3.424 5.968 -14.792 1.00 97.94 82 ARG A O 1
ATOM 638 N N . ALA A 1 83 ? 4.105 3.836 -14.983 1.00 97.75 83 ALA A N 1
ATOM 639 C CA . ALA A 1 83 ? 3.121 3.482 -16.002 1.00 97.75 83 ALA A CA 1
ATOM 640 C C . ALA A 1 83 ? 1.683 3.651 -15.480 1.00 97.75 83 ALA A C 1
ATOM 642 O O . ALA A 1 83 ? 0.887 4.347 -16.106 1.00 97.75 83 ALA A O 1
ATOM 643 N N . ALA A 1 84 ? 1.380 3.116 -14.292 1.00 97.75 84 ALA A N 1
ATOM 644 C CA . ALA A 1 84 ? 0.056 3.236 -13.680 1.00 97.75 84 ALA A CA 1
ATOM 645 C C . ALA A 1 84 ? -0.338 4.695 -13.377 1.00 97.75 84 ALA A C 1
ATOM 647 O O . ALA A 1 84 ? -1.501 5.069 -13.544 1.00 97.75 84 ALA A O 1
ATOM 648 N N . LEU A 1 85 ? 0.622 5.534 -12.963 1.00 97.25 85 LEU A N 1
ATOM 649 C CA . LEU A 1 85 ? 0.410 6.973 -12.774 1.00 97.25 85 LEU A CA 1
ATOM 650 C C . LEU A 1 85 ? -0.001 7.653 -14.084 1.00 97.25 85 LEU A C 1
ATOM 652 O O . LEU A 1 85 ? -1.021 8.341 -14.109 1.00 97.25 85 LEU A O 1
ATOM 656 N N . GLY A 1 86 ? 0.744 7.404 -15.165 1.00 96.19 86 GLY A N 1
ATOM 657 C CA . GLY A 1 86 ? 0.446 7.955 -16.487 1.00 96.19 86 GLY A CA 1
ATOM 658 C C . GLY A 1 86 ? -0.913 7.501 -17.026 1.00 96.19 86 GLY A C 1
ATOM 659 O O . GLY A 1 86 ? -1.691 8.319 -17.513 1.00 96.19 86 GLY A O 1
ATOM 660 N N . GLU A 1 87 ? -1.247 6.218 -16.872 1.00 96.44 87 GLU A N 1
ATOM 661 C CA . GLU A 1 87 ? -2.558 5.668 -17.254 1.00 96.44 87 GLU A CA 1
ATOM 662 C C . GLU A 1 87 ? -3.715 6.271 -16.442 1.00 96.44 87 GLU A C 1
ATOM 664 O O . GLU A 1 87 ? -4.823 6.424 -16.956 1.00 96.44 87 GLU A O 1
ATOM 669 N N . SER A 1 88 ? -3.450 6.670 -15.196 1.00 94.25 88 SER A N 1
ATOM 670 C CA . SER A 1 88 ? -4.428 7.307 -14.303 1.00 94.25 88 SER A CA 1
ATOM 671 C C . SER A 1 88 ? -4.509 8.831 -14.462 1.00 94.25 88 SER A C 1
ATOM 673 O O . SER A 1 88 ? -5.277 9.479 -13.749 1.00 94.25 88 SER A O 1
ATOM 675 N N . GLY A 1 89 ? -3.738 9.413 -15.388 1.00 93.56 89 GLY A N 1
ATOM 676 C CA . GLY A 1 89 ? -3.748 10.845 -15.694 1.00 93.56 89 GLY A CA 1
ATOM 677 C C . GLY A 1 89 ? -2.865 11.717 -14.796 1.00 93.56 89 GLY A C 1
ATOM 678 O O . GLY A 1 89 ? -2.995 12.939 -14.848 1.00 93.56 89 GLY A O 1
ATOM 679 N N . PHE A 1 90 ? -1.981 11.125 -13.989 1.00 94.31 90 PHE A N 1
ATOM 680 C CA . PHE A 1 90 ? -0.942 11.859 -13.262 1.00 94.31 90 PHE A CA 1
ATOM 681 C C . PHE A 1 90 ? 0.304 12.040 -14.133 1.00 94.31 90 PHE A C 1
ATOM 683 O O . PHE A 1 90 ? 0.625 11.182 -14.959 1.00 94.31 90 PHE A O 1
ATOM 690 N N . ASP A 1 91 ? 1.047 13.125 -13.909 1.00 94.00 91 ASP A N 1
ATOM 691 C CA . ASP A 1 91 ? 2.371 13.288 -14.505 1.00 94.00 91 ASP A CA 1
ATOM 692 C C . ASP A 1 91 ? 3.381 12.380 -13.781 1.00 94.00 91 ASP A C 1
ATOM 694 O O . ASP A 1 91 ? 3.841 12.650 -12.670 1.00 94.00 91 ASP A O 1
ATOM 698 N N . ALA A 1 92 ? 3.696 11.246 -14.402 1.00 93.62 92 ALA A N 1
ATOM 699 C CA . ALA A 1 92 ? 4.589 10.248 -13.827 1.00 93.62 92 ALA A CA 1
ATOM 700 C C . ALA A 1 92 ? 6.036 10.745 -13.646 1.00 93.62 92 ALA A C 1
ATOM 702 O O . ALA A 1 92 ? 6.786 10.136 -12.875 1.00 93.62 92 ALA A O 1
ATOM 703 N N . ASP A 1 93 ? 6.439 11.806 -14.351 1.00 94.06 93 ASP A N 1
ATOM 704 C CA . ASP A 1 93 ? 7.776 12.386 -14.241 1.00 94.06 93 ASP A CA 1
ATOM 705 C C . ASP A 1 93 ? 7.876 13.406 -13.102 1.00 94.06 93 ASP A C 1
ATOM 707 O O . ASP A 1 93 ? 8.959 13.562 -12.533 1.00 94.06 93 ASP A O 1
ATOM 711 N N . GLU A 1 94 ? 6.759 14.030 -12.716 1.00 95.94 94 GLU A N 1
ATOM 712 C CA . GLU A 1 94 ? 6.682 14.918 -11.548 1.00 95.94 94 GLU A CA 1
ATOM 713 C C . GLU A 1 94 ? 6.482 14.166 -10.221 1.00 95.94 94 GLU A C 1
ATOM 715 O O . GLU A 1 94 ? 6.736 14.720 -9.152 1.00 95.94 94 GLU A O 1
ATOM 720 N N . ALA A 1 95 ? 6.074 12.894 -10.261 1.00 96.56 95 ALA A N 1
ATOM 721 C CA . ALA A 1 95 ? 5.918 12.081 -9.058 1.00 96.56 95 ALA A CA 1
ATOM 722 C C . ALA A 1 95 ? 7.267 11.785 -8.371 1.00 96.56 95 ALA A C 1
ATOM 724 O O . ALA A 1 95 ? 8.186 11.203 -8.963 1.00 96.56 95 ALA A O 1
ATOM 725 N N . GLU A 1 96 ? 7.368 12.094 -7.076 1.00 98.06 96 GLU A N 1
ATOM 726 C CA . GLU A 1 96 ? 8.539 11.736 -6.271 1.00 98.06 96 GLU A CA 1
ATOM 727 C C . GLU A 1 96 ? 8.406 10.293 -5.770 1.00 98.06 96 GLU A C 1
ATOM 729 O O . GLU A 1 96 ? 7.453 9.956 -5.067 1.00 98.06 96 GLU A O 1
ATOM 734 N N . ILE A 1 97 ? 9.371 9.432 -6.112 1.00 98.25 97 ILE A N 1
ATOM 735 C CA . ILE A 1 97 ? 9.367 8.013 -5.726 1.00 98.25 97 ILE A CA 1
ATOM 736 C C . ILE A 1 97 ? 10.639 7.686 -4.944 1.00 98.25 97 ILE A C 1
ATOM 738 O O . ILE A 1 97 ? 11.748 7.778 -5.473 1.00 98.25 97 ILE A O 1
ATOM 742 N N . SER A 1 98 ? 10.475 7.260 -3.692 1.00 98.25 98 SER A N 1
ATOM 743 C CA . SER A 1 98 ? 11.558 6.782 -2.826 1.00 98.25 98 SER A CA 1
ATOM 744 C C . SER A 1 98 ? 11.443 5.278 -2.600 1.00 98.25 98 SER A C 1
ATOM 746 O O . SER A 1 98 ? 10.419 4.796 -2.129 1.00 98.25 98 SER A O 1
ATOM 748 N N . VAL A 1 99 ? 12.503 4.530 -2.908 1.00 98.31 99 VAL A N 1
ATOM 749 C CA . VAL A 1 99 ? 12.510 3.061 -2.843 1.00 98.31 99 VAL A CA 1
ATOM 750 C C . VAL A 1 99 ? 13.313 2.585 -1.638 1.00 98.31 99 VAL A C 1
ATOM 752 O O . VAL A 1 99 ? 14.510 2.850 -1.528 1.00 98.31 99 VAL A O 1
ATOM 755 N N . ASN A 1 100 ? 12.671 1.825 -0.752 1.00 97.94 100 ASN A N 1
ATOM 756 C CA . ASN A 1 100 ? 13.261 1.351 0.495 1.00 97.94 100 ASN A CA 1
ATOM 757 C C . ASN A 1 100 ? 13.167 -0.176 0.614 1.00 97.94 100 ASN A C 1
ATOM 759 O O . ASN A 1 100 ? 12.111 -0.777 0.418 1.00 97.94 100 ASN A O 1
ATOM 763 N N . ARG A 1 101 ? 14.269 -0.836 0.992 1.00 97.69 101 ARG A N 1
ATOM 764 C CA . ARG A 1 101 ? 14.266 -2.279 1.294 1.00 97.69 101 ARG A CA 1
ATOM 765 C C . ARG A 1 101 ? 13.750 -2.512 2.711 1.00 97.69 101 ARG A C 1
ATOM 767 O O . ARG A 1 101 ? 14.331 -2.000 3.661 1.00 97.69 101 ARG A O 1
ATOM 774 N N . VAL A 1 102 ? 12.725 -3.348 2.852 1.00 97.50 102 VAL A N 1
ATOM 775 C CA . VAL A 1 102 ? 12.147 -3.714 4.155 1.00 97.50 102 VAL A CA 1
ATOM 776 C C . VAL A 1 102 ? 12.848 -4.944 4.724 1.00 97.50 102 VAL A C 1
ATOM 778 O O . VAL A 1 102 ? 13.376 -4.921 5.833 1.00 97.50 102 VAL A O 1
ATOM 781 N N . LYS A 1 103 ? 12.862 -6.045 3.963 1.00 96.69 103 LYS A N 1
ATOM 782 C CA . LYS A 1 103 ? 13.484 -7.313 4.371 1.00 96.69 103 LYS A CA 1
ATOM 783 C C . LYS A 1 103 ? 13.801 -8.197 3.171 1.00 96.69 103 LYS A C 1
ATOM 785 O O . LYS A 1 103 ? 13.231 -8.038 2.094 1.00 96.69 103 LYS A O 1
ATOM 790 N N . LYS A 1 104 ? 14.692 -9.172 3.362 1.00 96.75 104 LYS A N 1
ATOM 791 C CA . LYS A 1 104 ? 14.951 -10.205 2.351 1.00 96.75 104 LYS A CA 1
ATOM 792 C C . LYS A 1 104 ? 13.725 -11.111 2.223 1.00 96.75 104 LYS A C 1
ATOM 794 O O . LYS A 1 104 ? 13.224 -11.594 3.237 1.00 96.75 104 LYS A O 1
ATOM 799 N N . TYR A 1 105 ? 13.263 -11.337 0.995 1.00 95.25 105 TYR A N 1
ATOM 800 C CA . TYR A 1 105 ? 12.111 -12.197 0.715 1.00 95.25 105 TYR A CA 1
ATOM 801 C C . TYR A 1 105 ? 12.553 -13.608 0.305 1.00 95.25 105 TYR A C 1
ATOM 803 O O . TYR A 1 105 ? 12.099 -14.591 0.881 1.00 95.25 105 TYR A O 1
ATOM 811 N N . ALA A 1 106 ? 13.494 -13.712 -0.639 1.00 95.56 106 ALA A N 1
ATOM 812 C CA . ALA A 1 106 ? 14.030 -14.982 -1.140 1.00 95.56 106 ALA A CA 1
ATOM 813 C C . ALA A 1 106 ? 15.478 -14.791 -1.655 1.00 95.56 106 ALA A C 1
ATOM 815 O O . ALA A 1 106 ? 15.997 -13.668 -1.615 1.00 95.56 106 ALA A O 1
ATOM 816 N N . PRO A 1 107 ? 16.193 -15.840 -2.116 1.00 96.94 107 PRO A N 1
ATOM 817 C CA . PRO A 1 107 ? 17.450 -15.655 -2.841 1.00 96.94 107 PRO A CA 1
ATOM 818 C C . PRO A 1 107 ? 17.269 -14.643 -3.978 1.00 96.94 107 PRO A C 1
ATOM 820 O O . PRO A 1 107 ? 16.373 -14.792 -4.800 1.00 96.94 107 PRO A O 1
ATOM 823 N N . HIS A 1 108 ? 18.094 -13.594 -3.976 1.00 93.88 108 HIS A N 1
ATOM 824 C CA . HIS A 1 108 ? 18.050 -12.480 -4.933 1.00 93.88 108 HIS A CA 1
ATOM 825 C C . HIS A 1 108 ? 16.754 -11.650 -4.971 1.00 93.88 108 HIS A C 1
ATOM 827 O O . HIS A 1 108 ? 16.657 -10.783 -5.830 1.00 93.88 108 HIS A O 1
ATOM 833 N N . ARG A 1 109 ? 15.815 -11.844 -4.031 1.00 96.94 109 ARG A N 1
ATOM 834 C CA . ARG A 1 109 ? 14.550 -11.092 -3.980 1.00 96.94 109 ARG A CA 1
ATOM 835 C C . ARG A 1 109 ? 14.368 -10.324 -2.681 1.00 96.94 109 ARG A C 1
ATOM 837 O O . ARG A 1 109 ? 14.613 -10.860 -1.590 1.00 96.94 109 ARG A O 1
ATOM 844 N N . TRP A 1 110 ? 13.884 -9.094 -2.785 1.00 97.62 110 TRP A N 1
ATOM 845 C CA . TRP A 1 110 ? 13.677 -8.194 -1.651 1.00 97.62 110 TRP A CA 1
ATOM 846 C C . TRP A 1 110 ? 12.220 -7.778 -1.532 1.00 97.62 110 TRP A C 1
ATOM 848 O O . TRP A 1 110 ? 11.576 -7.463 -2.520 1.00 97.62 110 TRP A O 1
ATOM 858 N N . HIS A 1 111 ? 11.709 -7.730 -0.306 1.00 98.12 111 HIS A N 1
ATOM 859 C CA . HIS A 1 111 ? 10.498 -6.971 -0.028 1.00 98.12 111 HIS A CA 1
ATOM 860 C C . HIS A 1 111 ? 10.881 -5.492 0.011 1.00 98.12 111 HIS A C 1
ATOM 862 O O . HIS A 1 111 ? 11.724 -5.082 0.819 1.00 98.12 111 HIS A O 1
ATOM 868 N N . ILE A 1 112 ? 10.280 -4.724 -0.886 1.00 98.19 112 ILE A N 1
ATOM 869 C CA . ILE A 1 112 ? 10.483 -3.291 -1.050 1.00 98.19 112 ILE A CA 1
ATOM 870 C C . ILE A 1 112 ? 9.194 -2.550 -0.690 1.00 98.19 112 ILE A C 1
ATOM 872 O O . ILE A 1 112 ? 8.096 -3.091 -0.821 1.00 98.19 112 ILE A O 1
ATOM 876 N N . VAL A 1 113 ? 9.347 -1.322 -0.202 1.00 98.62 113 VAL A N 1
ATOM 877 C CA . VAL A 1 113 ? 8.288 -0.315 -0.189 1.00 98.62 113 VAL A CA 1
ATOM 878 C C . VAL A 1 113 ? 8.732 0.875 -1.032 1.00 98.62 113 VAL A C 1
ATOM 880 O O . VAL A 1 113 ? 9.844 1.379 -0.854 1.00 98.62 113 VAL A O 1
ATOM 883 N N . SER A 1 114 ? 7.873 1.291 -1.955 1.00 98.56 114 SER A N 1
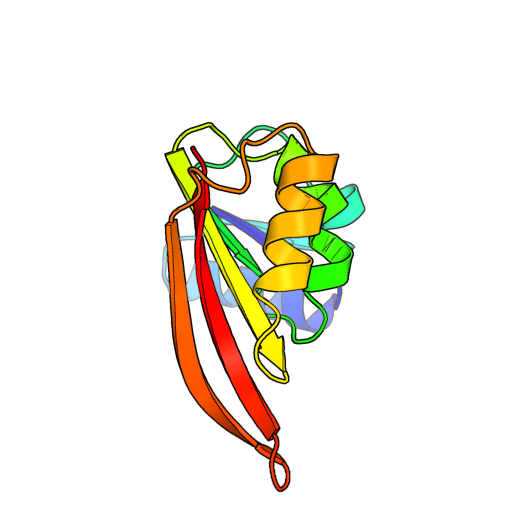ATOM 884 C CA . SER A 1 114 ? 8.022 2.520 -2.725 1.00 98.56 114 SER A CA 1
ATOM 885 C C . SER A 1 114 ? 7.073 3.570 -2.160 1.00 98.56 114 SER A C 1
ATOM 887 O O . SER A 1 114 ? 5.854 3.400 -2.212 1.00 98.56 114 SER A O 1
ATOM 889 N N . ASP A 1 115 ? 7.637 4.641 -1.610 1.00 98.62 115 ASP A N 1
ATOM 890 C CA . ASP A 1 115 ? 6.892 5.809 -1.153 1.00 98.62 115 ASP A CA 1
ATOM 891 C C . ASP A 1 115 ? 6.729 6.765 -2.336 1.00 98.62 115 ASP A C 1
ATOM 893 O O . ASP A 1 115 ? 7.722 7.254 -2.873 1.00 98.62 115 ASP A O 1
ATOM 897 N N . VAL A 1 116 ? 5.486 6.990 -2.758 1.00 98.50 116 VAL A N 1
ATOM 898 C CA . VAL A 1 116 ? 5.130 7.760 -3.956 1.00 98.50 116 VAL A CA 1
ATOM 899 C C . VAL A 1 116 ? 4.353 8.996 -3.532 1.00 98.50 116 VAL A C 1
ATOM 901 O O . VAL A 1 116 ? 3.267 8.865 -2.965 1.00 98.50 116 VAL A O 1
ATOM 904 N N . ILE A 1 117 ? 4.890 10.182 -3.804 1.00 98.44 117 ILE A N 1
ATOM 905 C CA . ILE A 1 117 ? 4.178 11.453 -3.653 1.00 98.44 117 ILE A CA 1
ATOM 906 C C . ILE A 1 117 ? 3.597 11.805 -5.019 1.00 98.44 117 ILE A C 1
ATOM 908 O O . ILE A 1 117 ? 4.335 11.937 -5.995 1.00 98.44 117 ILE A O 1
ATOM 912 N N . LEU A 1 118 ? 2.270 11.903 -5.087 1.00 97.25 118 LEU A N 1
ATOM 913 C CA . LEU A 1 118 ? 1.571 12.269 -6.313 1.00 97.25 118 LEU A CA 1
ATOM 914 C C . LEU A 1 118 ? 1.787 13.755 -6.628 1.00 97.25 118 LEU A C 1
ATOM 916 O O . LEU A 1 118 ? 1.732 14.560 -5.691 1.00 97.25 118 LEU A O 1
ATOM 920 N N . PRO A 1 119 ? 1.985 14.117 -7.908 1.00 91.00 119 PRO A N 1
ATOM 921 C CA . PRO A 1 119 ? 2.028 15.515 -8.331 1.00 91.00 119 PRO A CA 1
ATOM 922 C C . PRO A 1 119 ? 0.676 16.205 -8.110 1.00 91.00 119 PRO A C 1
ATOM 924 O O . PRO A 1 119 ? -0.333 15.486 -7.891 1.00 91.00 119 PRO A O 1
#

Foldseek 3Di:
DEAEAQDPVVLVVVCVVCVVVVNNVPYNGYHRDCLVVQDAADLEEEQPDQVSLVCLLSCLVRYDQQGKYWHKHKDDCLVSNLVSCVVSPFNSVPKDWDKDFDAADDVVITTIIIIIGTD

Sequence (119 aa):
VHAMEINPISCGYLVKNAELNGVSCRVDAECGDCRDLLKGKYDRAFMGHFESQDMLPDILPHMKQGGILHVHSIDDITQTIRAALGESGFDADEAEISVNRVKKYAPHRWHIVSDVILP